Protein AF-A0A257R0J3-F1 (afdb_monomer)

Mean predicted aligned error: 4.58 Å

Solvent-accessible surface area (backbone atoms only — not comparable to full-atom values): 4726 Å² total; per-residue (Å²): 142,77,65,67,52,57,51,51,47,53,54,60,67,70,47,97,62,76,62,76,46,80,47,74,54,85,50,36,36,41,38,34,12,78,38,62,72,45,29,53,55,48,42,64,54,45,50,77,73,18,52,65,77,47,76,46,78,49,73,45,84,42,75,47,100,83,75,51,77,42,80,42,69,29,16,37,25,37,29,35,47,126

Sequence (82 aa):
MTAPIKKIQAILESIDLPRREIKCYGSQIMITCAGRQSAEKWAALVAKFARVRNVFETVDEVRTNGGAINYVPVWRVAGVIA

Radius of gyration: 13.57 Å; Cα contacts (8 Å, |Δi|>4): 148; chains: 1; bounding box: 31×28×36 Å

Foldseek 3Di:
DQPPQVVVQVVVVPDPAAFDDWDTDDQKTKTKHLDDVSLVVVLVVLVVFFAWPDKDKDWDWDQDPPRDTDTGIIIMIITGGD

Nearest PDB structures (foldseek):
  3toe-assembly1_B  TM=5.727E-01  e=6.560E-02  Methanothermobacter thermautotrophicus str. Delta H
  8xaq-assembly1_B  TM=5.545E-01  e=6.173E-02  Sulfolobus acidocaldarius DSM 639
  2z7c-assembly1_A  TM=5.462E-01  e=1.003E-01  Pyrococcus horikoshii
  1nfh-assembly1_B-2  TM=5.699E-01  e=9.442E-02  Archaeoglobus fulgidus
  2bky-assembly1_A  TM=4.851E-01  e=6.970E-02  Saccharolobus solfataricus P2

pLDDT: mean 90.35, std 9.54, range [40.5, 97.56]

Structure (mmCIF, N/CA/C/O backbone):
data_AF-A0A257R0J3-F1
#
_entry.id   AF-A0A257R0J3-F1
#
loop_
_atom_site.gro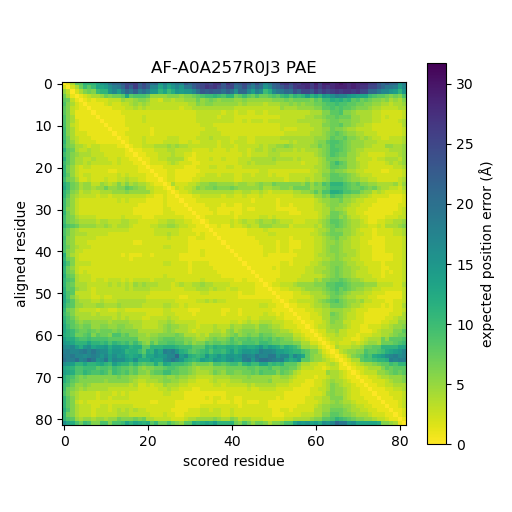up_PDB
_atom_site.id
_atom_site.type_symbol
_atom_site.label_atom_id
_atom_site.label_alt_id
_atom_site.label_comp_id
_atom_site.label_asym_id
_atom_site.label_entity_id
_atom_site.label_seq_id
_atom_site.pdbx_PDB_ins_code
_atom_site.Cartn_x
_atom_site.Cartn_y
_atom_site.Cartn_z
_atom_site.occupancy
_atom_site.B_iso_or_equiv
_atom_site.auth_seq_id
_atom_site.auth_comp_id
_atom_site.auth_asym_id
_atom_site.auth_atom_id
_atom_site.pdbx_PDB_model_num
ATOM 1 N N . MET A 1 1 ? -10.935 18.977 13.136 1.00 40.50 1 MET A N 1
ATOM 2 C CA . MET A 1 1 ? -10.752 17.536 13.423 1.00 40.50 1 MET A CA 1
ATOM 3 C C . MET A 1 1 ? -10.054 16.870 12.236 1.00 40.50 1 MET A C 1
ATOM 5 O O . MET A 1 1 ? -10.712 16.442 11.307 1.00 40.50 1 MET A O 1
ATOM 9 N N . THR A 1 2 ? -8.719 16.850 12.215 1.00 50.53 2 THR A N 1
ATOM 10 C CA . THR A 1 2 ? -7.880 16.31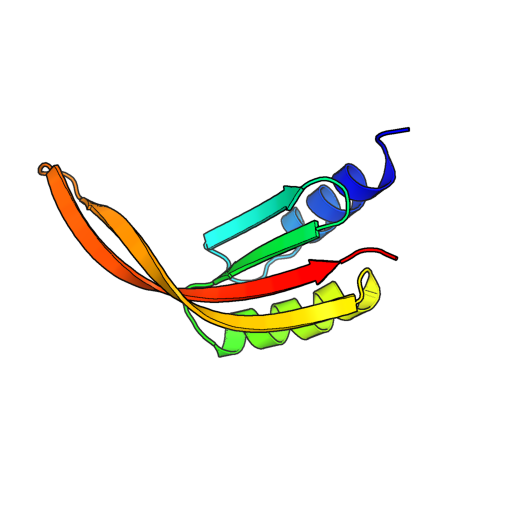3 11.109 1.00 50.53 2 THR A CA 1
ATOM 11 C C . THR A 1 2 ? -6.928 15.199 11.581 1.00 50.53 2 THR A C 1
ATOM 13 O O . THR A 1 2 ? -6.024 14.787 10.860 1.00 50.53 2 THR A O 1
ATOM 16 N N . ALA A 1 3 ? -7.112 14.714 12.812 1.00 60.59 3 ALA A N 1
ATOM 17 C CA . ALA A 1 3 ? -6.136 13.905 13.544 1.00 60.59 3 ALA A CA 1
ATOM 18 C C . ALA A 1 3 ? -6.105 12.384 13.246 1.00 60.59 3 ALA A C 1
ATOM 20 O O . ALA A 1 3 ? -5.016 11.822 13.340 1.00 60.59 3 ALA A O 1
ATOM 21 N N . PRO A 1 4 ? -7.208 11.684 12.900 1.00 77.06 4 PRO A N 1
ATOM 22 C CA . PRO A 1 4 ? -7.173 10.218 12.788 1.00 77.06 4 PRO A CA 1
ATOM 23 C C . PRO A 1 4 ? -6.410 9.715 11.559 1.00 77.06 4 PRO A C 1
ATOM 25 O O . PRO A 1 4 ? -5.541 8.855 11.676 1.00 77.06 4 PRO A O 1
ATOM 28 N N . ILE A 1 5 ? -6.678 10.296 10.385 1.00 85.38 5 ILE A N 1
ATOM 29 C CA . ILE A 1 5 ? -6.098 9.833 9.118 1.00 85.38 5 ILE A CA 1
ATOM 30 C C . ILE A 1 5 ? -4.582 10.032 9.064 1.00 85.38 5 ILE A C 1
ATOM 32 O O . ILE A 1 5 ? -3.861 9.140 8.633 1.00 85.38 5 ILE A O 1
ATOM 36 N N . LYS A 1 6 ? -4.081 11.165 9.576 1.00 85.62 6 LYS A N 1
ATOM 37 C CA . LYS A 1 6 ? -2.640 11.446 9.630 1.00 85.62 6 LYS A CA 1
ATOM 38 C C . LYS A 1 6 ? -1.904 10.472 10.550 1.00 85.62 6 LYS A C 1
ATOM 40 O O . LYS A 1 6 ? -0.791 10.069 10.236 1.00 85.62 6 LYS A O 1
ATOM 45 N N . LYS A 1 7 ? -2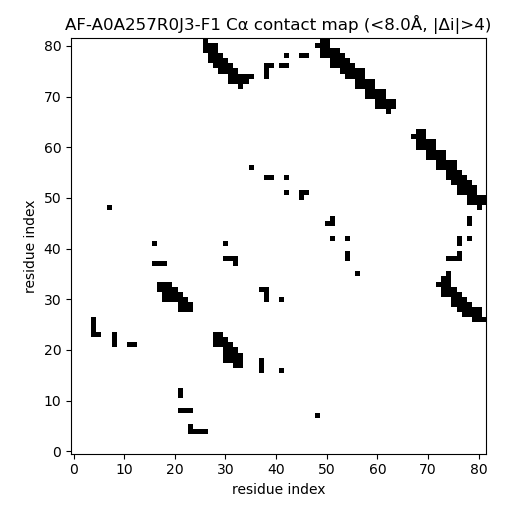.531 10.065 11.661 1.00 87.94 7 LYS A N 1
ATOM 46 C CA . LYS A 1 7 ? -1.980 9.034 12.553 1.00 87.94 7 LYS A CA 1
ATOM 47 C C . LYS A 1 7 ? -1.935 7.672 11.865 1.00 87.94 7 LYS A C 1
ATOM 49 O O . LYS A 1 7 ? -0.912 7.004 11.937 1.00 87.94 7 LYS A O 1
ATOM 54 N N . ILE A 1 8 ? -3.007 7.286 11.170 1.00 89.19 8 ILE A N 1
ATOM 55 C CA . ILE A 1 8 ? -3.043 6.034 10.401 1.00 89.19 8 ILE A CA 1
ATOM 56 C C . ILE A 1 8 ? -1.971 6.052 9.311 1.00 89.19 8 ILE A C 1
ATOM 58 O O . ILE A 1 8 ? -1.215 5.096 9.206 1.00 89.19 8 ILE A O 1
ATOM 62 N N . GLN A 1 9 ? -1.843 7.148 8.561 1.00 90.88 9 GLN A N 1
ATOM 63 C CA . GLN A 1 9 ? -0.801 7.293 7.548 1.00 90.88 9 GLN A CA 1
ATOM 64 C C . GLN A 1 9 ? 0.600 7.112 8.146 1.00 90.88 9 GLN A C 1
ATOM 66 O O . GLN A 1 9 ? 1.362 6.306 7.628 1.00 90.88 9 GLN A O 1
ATOM 71 N N . ALA A 1 10 ? 0.909 7.778 9.262 1.00 91.88 10 ALA A N 1
ATOM 72 C CA . ALA A 1 10 ? 2.205 7.640 9.927 1.00 91.88 10 ALA A CA 1
ATOM 73 C C . ALA A 1 10 ? 2.481 6.196 10.390 1.00 91.88 10 ALA A C 1
ATOM 75 O O . ALA A 1 10 ? 3.593 5.694 10.242 1.00 91.88 10 ALA A O 1
ATOM 76 N N . ILE A 1 11 ? 1.463 5.499 10.908 1.00 92.00 11 ILE A N 1
ATOM 77 C CA . ILE A 1 11 ? 1.573 4.081 11.282 1.00 92.00 11 ILE A CA 1
ATOM 78 C C . ILE A 1 11 ? 1.857 3.229 10.042 1.00 92.00 11 ILE A C 1
ATOM 80 O O . ILE A 1 11 ? 2.786 2.426 10.060 1.00 92.00 11 ILE A O 1
ATOM 84 N N . LEU A 1 12 ? 1.102 3.421 8.957 1.00 92.25 12 LEU A N 1
ATOM 85 C CA . LEU A 1 12 ? 1.310 2.697 7.703 1.00 92.25 12 LEU A CA 1
ATOM 86 C C . LEU A 1 12 ? 2.711 2.968 7.134 1.00 92.25 12 LEU A C 1
ATOM 88 O O . LEU A 1 12 ? 3.377 2.046 6.682 1.00 92.25 12 LEU A O 1
ATOM 92 N N . GLU A 1 13 ? 3.198 4.203 7.207 1.00 93.38 13 GLU A N 1
ATOM 93 C CA . GLU A 1 13 ? 4.540 4.575 6.754 1.00 93.38 13 GLU A CA 1
ATOM 94 C C . GLU A 1 13 ? 5.660 3.967 7.612 1.00 93.38 13 GLU A C 1
ATOM 96 O O . GLU A 1 13 ? 6.719 3.644 7.070 1.00 93.38 13 GLU A O 1
ATOM 101 N N . SER A 1 14 ? 5.423 3.754 8.911 1.00 93.44 14 SER A N 1
ATOM 102 C CA . SER A 1 14 ? 6.388 3.114 9.820 1.00 93.44 14 SER A CA 1
ATOM 103 C C . SER A 1 14 ? 6.554 1.605 9.613 1.00 93.44 14 SER A C 1
ATOM 105 O O . SER A 1 14 ? 7.482 1.010 10.156 1.00 93.44 14 SER A O 1
ATOM 107 N N . ILE A 1 15 ? 5.667 0.968 8.843 1.00 93.38 15 ILE A N 1
ATOM 108 C CA . ILE A 1 15 ? 5.713 -0.475 8.613 1.00 93.38 15 ILE A CA 1
ATOM 109 C C . ILE A 1 15 ? 6.690 -0.792 7.484 1.00 93.38 15 ILE A C 1
ATOM 111 O O . ILE A 1 15 ? 6.589 -0.263 6.371 1.00 93.38 15 ILE A O 1
ATOM 115 N N . ASP A 1 16 ? 7.597 -1.726 7.761 1.00 93.12 16 ASP A N 1
ATOM 116 C CA . ASP A 1 16 ? 8.550 -2.242 6.785 1.00 93.12 16 ASP A CA 1
ATOM 117 C C . ASP A 1 16 ? 7.906 -3.315 5.895 1.00 93.12 16 ASP A C 1
ATOM 119 O O . ASP A 1 16 ? 8.109 -4.522 6.032 1.00 93.12 16 ASP A O 1
ATOM 123 N N . LEU A 1 17 ? 7.028 -2.857 5.004 1.00 92.19 17 LEU A N 1
ATOM 124 C CA . LEU A 1 17 ? 6.449 -3.665 3.939 1.00 92.19 17 LEU A CA 1
ATOM 125 C C . LEU A 1 17 ? 6.718 -3.002 2.582 1.00 92.19 17 LEU A C 1
ATOM 127 O O . LEU A 1 17 ? 6.546 -1.781 2.453 1.00 92.19 17 LEU A O 1
ATOM 131 N N . PRO A 1 18 ? 7.061 -3.789 1.540 1.00 92.88 18 PRO A N 1
ATOM 132 C CA . PRO A 1 18 ? 7.293 -3.257 0.205 1.00 92.88 18 PRO A CA 1
ATOM 133 C C . PRO A 1 18 ? 6.075 -2.501 -0.324 1.00 92.88 18 PRO A C 1
ATOM 135 O O . PRO A 1 18 ? 4.958 -3.026 -0.376 1.00 92.88 18 PRO A O 1
ATOM 138 N N . ARG A 1 19 ? 6.303 -1.258 -0.738 1.00 94.06 19 ARG A N 1
ATOM 139 C CA . ARG A 1 19 ? 5.299 -0.347 -1.289 1.00 94.06 19 ARG A CA 1
ATOM 140 C C . ARG A 1 19 ? 5.977 0.656 -2.213 1.00 94.06 19 ARG A C 1
ATOM 142 O O . ARG A 1 19 ? 7.159 0.937 -2.056 1.00 94.06 19 ARG A O 1
ATOM 149 N N . ARG A 1 20 ? 5.215 1.200 -3.154 1.00 92.19 20 ARG A N 1
ATOM 150 C CA . ARG A 1 20 ? 5.621 2.351 -3.967 1.00 92.19 20 ARG A CA 1
ATOM 151 C C . ARG A 1 20 ? 5.143 3.648 -3.339 1.00 92.19 20 ARG A C 1
ATOM 153 O O . ARG A 1 20 ? 5.892 4.612 -3.281 1.00 92.19 20 ARG A O 1
ATOM 160 N N . GLU A 1 21 ? 3.903 3.659 -2.863 1.00 94.19 21 GLU A N 1
ATOM 161 C CA . GLU A 1 21 ? 3.273 4.871 -2.356 1.00 94.19 21 GLU A CA 1
ATOM 162 C C . GLU A 1 21 ? 2.183 4.536 -1.334 1.00 94.19 21 GLU A C 1
ATOM 164 O O . GLU A 1 21 ? 1.493 3.522 -1.465 1.00 94.19 21 GLU A O 1
ATOM 169 N N . ILE A 1 22 ? 2.021 5.403 -0.333 1.00 94.94 22 ILE A N 1
ATOM 170 C CA . ILE A 1 22 ? 0.856 5.438 0.556 1.00 94.94 22 ILE A CA 1
ATOM 171 C C . ILE A 1 22 ? 0.246 6.822 0.424 1.00 94.94 22 ILE A C 1
ATOM 173 O O . ILE A 1 22 ? 0.922 7.831 0.607 1.00 94.94 22 ILE A O 1
ATOM 177 N N . LYS A 1 23 ? -1.047 6.862 0.137 1.00 93.94 23 LYS A N 1
ATOM 178 C CA . LYS A 1 23 ? -1.829 8.086 0.043 1.00 93.94 23 LYS A CA 1
ATOM 179 C C . LYS A 1 23 ? -3.070 7.955 0.898 1.00 93.94 23 LYS A C 1
ATOM 181 O O . LYS A 1 23 ? -3.818 6.990 0.779 1.00 93.94 23 LYS A O 1
ATOM 186 N N . CYS A 1 24 ? -3.293 8.939 1.753 1.00 91.75 24 CYS A N 1
ATOM 187 C CA . CYS A 1 24 ? -4.459 8.989 2.617 1.00 91.75 24 CYS A CA 1
ATOM 188 C C . CYS A 1 24 ? -5.240 10.282 2.346 1.00 91.75 24 CYS A C 1
ATOM 190 O O . CYS A 1 24 ? -4.710 11.379 2.514 1.00 91.75 24 CYS A O 1
ATOM 192 N N . TYR A 1 25 ? -6.499 10.159 1.922 1.00 87.19 25 TYR A N 1
ATOM 193 C CA . TYR A 1 25 ? -7.356 11.270 1.503 1.00 87.19 25 TYR A CA 1
ATOM 194 C C . TYR A 1 25 ? -8.663 11.270 2.293 1.00 87.19 25 TYR A C 1
ATOM 196 O O . TYR A 1 25 ? -9.548 10.458 2.037 1.00 87.19 25 TYR A O 1
ATOM 204 N N . GLY A 1 26 ? -8.818 12.185 3.252 1.00 87.44 26 GLY A N 1
ATOM 205 C CA . GLY A 1 26 ? -10.021 12.222 4.090 1.00 87.44 26 GLY A CA 1
ATOM 206 C C . GLY A 1 26 ? -10.185 10.920 4.882 1.00 87.44 26 GLY A C 1
ATOM 207 O O . GLY A 1 26 ? -9.446 10.699 5.837 1.00 87.44 26 GLY A O 1
ATOM 208 N N . SER A 1 27 ? -11.129 10.064 4.479 1.00 89.81 27 SER A N 1
ATOM 209 C CA . SER A 1 27 ? -11.337 8.712 5.027 1.00 89.81 27 SER A CA 1
ATOM 210 C C . SER A 1 27 ? -10.781 7.586 4.145 1.00 89.81 27 SER A C 1
ATOM 212 O O . SER A 1 27 ? -10.847 6.422 4.530 1.00 89.81 27 SER A O 1
ATOM 214 N N . GLN A 1 28 ? -10.247 7.895 2.965 1.00 92.62 28 GLN A N 1
ATOM 215 C CA . GLN A 1 28 ? -9.731 6.909 2.020 1.00 92.62 28 GLN A CA 1
ATOM 216 C C . GLN A 1 28 ? -8.244 6.643 2.243 1.00 92.62 28 GLN A C 1
ATOM 218 O O . GLN A 1 28 ? -7.454 7.564 2.441 1.00 92.62 28 GLN A O 1
ATOM 223 N N . ILE A 1 29 ? -7.864 5.376 2.142 1.00 94.62 29 ILE A N 1
ATOM 224 C CA . ILE A 1 29 ? -6.484 4.900 2.141 1.00 94.62 29 ILE A CA 1
ATOM 225 C C . ILE A 1 29 ? -6.241 4.252 0.782 1.00 94.62 29 ILE A C 1
ATOM 227 O O . ILE A 1 29 ? -7.009 3.387 0.361 1.00 94.62 29 ILE A O 1
ATOM 231 N N . MET A 1 30 ? -5.172 4.657 0.110 1.00 96.12 30 MET A N 1
ATOM 232 C CA . MET A 1 30 ? -4.695 4.060 -1.128 1.00 96.12 30 MET A CA 1
ATOM 233 C C . MET A 1 30 ? -3.238 3.651 -0.942 1.00 96.12 30 MET A C 1
ATOM 235 O O . MET A 1 30 ? -2.391 4.490 -0.637 1.00 96.12 30 MET A O 1
ATOM 239 N N . ILE A 1 31 ? -2.943 2.368 -1.126 1.00 96.44 31 ILE A N 1
ATOM 240 C CA . ILE A 1 31 ? -1.569 1.857 -1.088 1.00 96.44 31 ILE A CA 1
ATOM 241 C C . ILE A 1 31 ? -1.240 1.266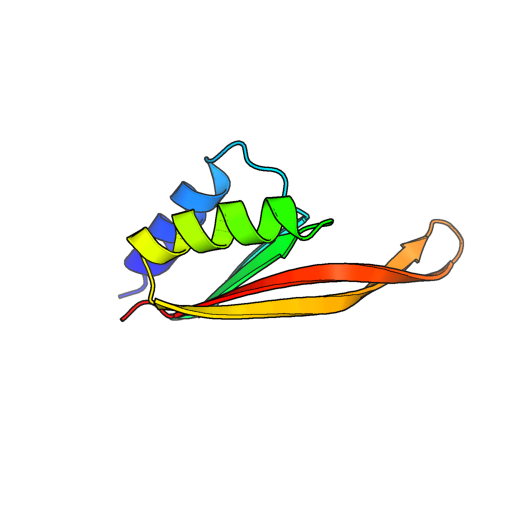 -2.447 1.00 96.44 31 ILE A C 1
ATOM 243 O O . ILE A 1 31 ? -1.966 0.400 -2.929 1.00 96.44 31 ILE A O 1
ATOM 247 N N . THR A 1 32 ? -0.146 1.726 -3.046 1.00 96.75 32 THR A N 1
ATOM 248 C CA . THR A 1 32 ? 0.345 1.247 -4.339 1.00 96.75 32 THR A CA 1
ATOM 249 C C . THR A 1 32 ? 1.546 0.336 -4.120 1.00 96.75 32 THR A C 1
ATOM 251 O O . THR A 1 32 ? 2.501 0.694 -3.429 1.00 96.75 32 THR A O 1
ATOM 254 N N . CYS A 1 33 ? 1.534 -0.837 -4.743 1.00 96.31 33 CYS A N 1
ATOM 255 C CA . CYS A 1 33 ? 2.559 -1.868 -4.644 1.00 96.31 33 CYS A CA 1
ATOM 256 C C . CYS A 1 33 ? 3.035 -2.295 -6.036 1.00 96.31 33 CYS A C 1
ATOM 258 O O . CYS A 1 33 ? 2.288 -2.240 -7.007 1.00 96.31 33 CYS A O 1
ATOM 260 N N . ALA A 1 34 ? 4.276 -2.775 -6.133 1.00 92.94 34 ALA A N 1
ATOM 261 C CA . ALA A 1 34 ? 4.816 -3.315 -7.384 1.00 92.94 34 ALA A CA 1
ATOM 262 C C . ALA A 1 34 ? 4.322 -4.739 -7.706 1.00 92.94 34 ALA A C 1
ATOM 264 O O . ALA A 1 34 ? 4.534 -5.217 -8.811 1.00 92.94 34 ALA A O 1
ATOM 265 N N . GLY A 1 35 ? 3.690 -5.430 -6.753 1.00 94.00 35 GLY A N 1
ATOM 266 C CA . GLY A 1 35 ? 3.245 -6.807 -6.940 1.00 94.00 35 GLY A CA 1
ATOM 267 C C . GLY A 1 35 ? 2.060 -7.176 -6.057 1.00 94.00 35 GLY A C 1
ATOM 268 O O . GLY A 1 35 ? 1.853 -6.594 -4.986 1.00 94.00 35 GLY A O 1
ATOM 269 N N . ARG A 1 36 ? 1.309 -8.181 -6.516 1.00 95.38 36 ARG A N 1
ATOM 270 C CA . ARG A 1 36 ? 0.080 -8.672 -5.884 1.00 95.38 36 ARG A CA 1
ATOM 271 C C . ARG A 1 36 ? 0.284 -9.126 -4.443 1.00 95.38 36 ARG A C 1
ATOM 273 O O . ARG A 1 36 ? -0.465 -8.718 -3.566 1.00 95.38 36 ARG A O 1
ATOM 280 N N . GLN A 1 37 ? 1.324 -9.918 -4.184 1.00 95.62 37 GLN A N 1
ATOM 281 C CA . GLN A 1 37 ? 1.583 -10.471 -2.851 1.00 95.62 37 GLN A CA 1
ATOM 282 C C . GLN A 1 37 ? 1.782 -9.368 -1.798 1.00 95.62 37 GLN A C 1
ATOM 284 O O . GLN A 1 37 ? 1.285 -9.472 -0.678 1.00 95.62 37 GLN A O 1
ATOM 289 N N . SER A 1 38 ? 2.487 -8.288 -2.150 1.00 95.56 38 SER A N 1
ATOM 290 C CA . SER A 1 38 ? 2.636 -7.129 -1.266 1.00 95.56 38 SER A CA 1
ATOM 291 C C . SER A 1 38 ? 1.300 -6.426 -1.045 1.00 95.56 38 SER A C 1
ATOM 293 O O . SER A 1 38 ? 0.980 -6.097 0.094 1.00 95.56 38 SER A O 1
ATOM 295 N N . ALA A 1 39 ? 0.498 -6.243 -2.098 1.00 96.62 39 ALA A N 1
ATOM 296 C CA . ALA A 1 39 ? -0.825 -5.635 -1.984 1.00 96.62 39 ALA A CA 1
ATOM 297 C C . ALA A 1 39 ? -1.769 -6.453 -1.087 1.00 96.62 39 ALA A C 1
ATOM 299 O O . ALA A 1 39 ? -2.472 -5.881 -0.262 1.00 96.62 39 ALA A O 1
ATOM 300 N N . GLU A 1 40 ? -1.741 -7.783 -1.165 1.00 96.94 40 GLU A N 1
ATOM 301 C CA . GLU A 1 40 ? -2.532 -8.656 -0.287 1.00 96.94 40 GLU A CA 1
ATOM 302 C C . GLU A 1 40 ? -2.097 -8.541 1.185 1.00 96.94 40 GLU A C 1
ATOM 304 O O . GLU A 1 40 ? -2.945 -8.420 2.073 1.00 96.94 40 GLU A O 1
ATOM 309 N N . LYS A 1 41 ? -0.784 -8.477 1.459 1.00 96.69 41 LYS A N 1
ATOM 310 C CA . LYS A 1 41 ? -0.264 -8.210 2.815 1.00 96.69 41 LYS A CA 1
ATOM 311 C C . LYS A 1 41 ? -0.728 -6.848 3.341 1.00 96.69 41 LYS A C 1
ATOM 313 O O . LYS A 1 41 ? -1.159 -6.745 4.490 1.00 96.69 41 LYS A O 1
ATOM 318 N N . TRP A 1 42 ? -0.685 -5.815 2.500 1.00 96.69 42 TRP A N 1
ATOM 319 C CA . TRP A 1 42 ? -1.194 -4.489 2.847 1.00 96.69 42 TRP A CA 1
ATOM 320 C C . TRP A 1 42 ? -2.701 -4.485 3.073 1.00 96.69 42 TRP A C 1
ATOM 322 O O . TRP A 1 42 ? -3.153 -3.858 4.023 1.00 96.69 42 TRP A O 1
ATOM 332 N N . ALA A 1 43 ? -3.480 -5.207 2.271 1.00 96.75 43 ALA A N 1
ATOM 333 C CA . ALA A 1 43 ? -4.920 -5.328 2.459 1.00 96.75 43 ALA A CA 1
ATOM 334 C C . ALA A 1 43 ? -5.259 -5.943 3.822 1.00 96.75 43 ALA A C 1
ATOM 336 O O . ALA A 1 43 ? -6.077 -5.388 4.555 1.00 96.75 43 ALA A O 1
ATOM 337 N N . ALA A 1 44 ? -4.573 -7.020 4.213 1.00 95.88 44 ALA A N 1
ATOM 338 C CA . ALA A 1 44 ? -4.744 -7.627 5.533 1.00 95.88 44 ALA A CA 1
ATOM 339 C C . ALA A 1 44 ? -4.404 -6.657 6.679 1.00 95.88 44 ALA A C 1
ATOM 341 O O . ALA A 1 44 ? -5.043 -6.680 7.732 1.00 95.88 44 ALA A O 1
ATOM 342 N N . LEU A 1 45 ? -3.414 -5.782 6.484 1.00 94.00 45 LEU A N 1
ATOM 343 C CA . LEU A 1 45 ? -3.034 -4.789 7.481 1.00 94.00 45 LEU A CA 1
ATOM 344 C C . LEU A 1 45 ? -4.013 -3.608 7.540 1.00 94.00 45 LEU A C 1
ATOM 346 O O . LEU A 1 45 ? -4.451 -3.227 8.623 1.00 94.00 45 LEU A O 1
ATOM 350 N N . VAL A 1 46 ? -4.397 -3.060 6.387 1.00 93.69 46 VAL A N 1
ATOM 351 C CA . VAL A 1 46 ? -5.382 -1.975 6.268 1.00 93.69 46 VAL A CA 1
ATOM 352 C C . VAL A 1 46 ? -6.730 -2.403 6.844 1.00 93.69 46 VAL A C 1
ATOM 354 O O . VAL A 1 46 ? -7.373 -1.594 7.507 1.00 93.69 46 VAL A O 1
ATOM 357 N N . ALA A 1 47 ? -7.113 -3.676 6.694 1.00 94.19 47 ALA A N 1
ATOM 358 C CA . ALA A 1 47 ? -8.333 -4.242 7.270 1.00 94.19 47 ALA A CA 1
ATOM 359 C C . ALA A 1 47 ? -8.444 -4.082 8.801 1.00 94.19 47 ALA A C 1
ATOM 361 O O . ALA A 1 47 ? -9.549 -4.116 9.335 1.00 94.19 47 ALA A O 1
ATOM 362 N N . LYS A 1 48 ? -7.325 -3.869 9.513 1.00 91.19 48 LYS A N 1
ATOM 363 C CA . LYS A 1 48 ? -7.320 -3.605 10.963 1.00 91.19 48 LYS A CA 1
ATOM 364 C C . LYS A 1 48 ? -7.783 -2.192 11.330 1.00 91.19 48 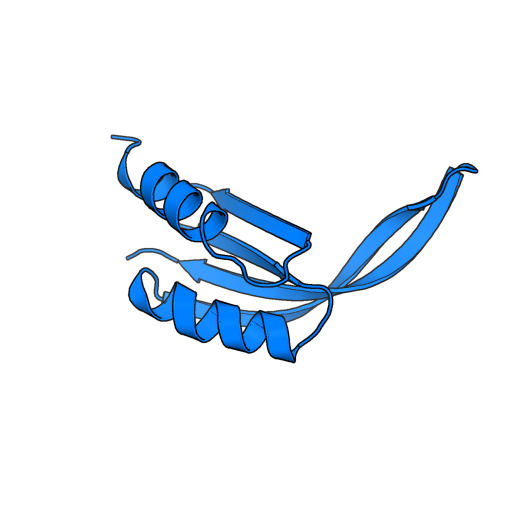LYS A C 1
ATOM 366 O O . LYS A 1 48 ? -8.169 -1.963 12.470 1.00 91.19 48 LYS A O 1
ATOM 371 N N . PHE A 1 49 ? -7.713 -1.252 10.389 1.00 86.56 49 PHE A N 1
ATOM 372 C CA . PHE A 1 49 ? -7.985 0.172 10.617 1.00 86.56 49 PHE A CA 1
ATOM 373 C C . PHE A 1 49 ? -9.142 0.704 9.764 1.00 86.56 49 PHE A C 1
ATOM 375 O O . PHE A 1 49 ? -9.732 1.731 10.087 1.00 86.56 49 PHE A O 1
ATOM 382 N N . ALA A 1 50 ? -9.434 0.042 8.646 1.00 91.25 50 ALA A N 1
ATOM 383 C CA . ALA A 1 50 ? -10.354 0.505 7.623 1.00 91.25 50 ALA A CA 1
ATOM 384 C C . ALA A 1 50 ? -11.012 -0.679 6.912 1.00 91.25 50 ALA A C 1
ATOM 386 O O . ALA A 1 50 ? -10.443 -1.763 6.801 1.00 91.25 50 ALA A O 1
ATOM 387 N N . ARG A 1 51 ? -12.192 -0.461 6.333 1.00 94.62 51 ARG A N 1
ATOM 388 C CA . ARG A 1 51 ? -12.814 -1.446 5.448 1.00 94.62 51 ARG A CA 1
ATOM 389 C C . ARG A 1 51 ? -12.089 -1.451 4.104 1.00 94.62 51 ARG A C 1
ATOM 391 O O . ARG A 1 51 ? -12.160 -0.468 3.364 1.00 94.62 51 ARG A O 1
ATOM 398 N N . VAL A 1 52 ? -11.452 -2.567 3.753 1.00 96.00 52 VAL A N 1
ATOM 399 C CA . VAL A 1 52 ? -10.886 -2.766 2.410 1.00 96.00 52 VAL A CA 1
ATOM 400 C C . VAL A 1 52 ? -12.029 -2.897 1.403 1.00 96.00 52 VAL A C 1
ATOM 402 O O . VAL A 1 52 ? -12.913 -3.740 1.546 1.00 96.00 52 VAL A O 1
ATOM 405 N N . ARG A 1 53 ? -12.039 -2.019 0.401 1.00 95.12 53 ARG A N 1
ATOM 406 C CA . ARG A 1 53 ? -13.021 -1.998 -0.688 1.00 95.12 53 ARG A CA 1
ATOM 407 C C . ARG A 1 53 ? -12.573 -2.850 -1.860 1.00 95.12 53 ARG A C 1
ATOM 409 O O . ARG A 1 53 ? -13.403 -3.547 -2.430 1.00 95.12 53 ARG A O 1
ATOM 416 N N . ASN A 1 54 ? -11.300 -2.747 -2.235 1.00 95.25 54 ASN A N 1
ATOM 417 C CA . ASN A 1 54 ? -10.777 -3.459 -3.391 1.00 95.25 54 ASN A CA 1
ATOM 418 C C . ASN A 1 54 ? -9.254 -3.638 -3.320 1.00 95.25 54 ASN A C 1
ATOM 420 O O . ASN A 1 54 ? -8.552 -2.816 -2.724 1.00 95.25 54 ASN A O 1
ATOM 424 N N . VAL A 1 55 ? -8.768 -4.686 -3.983 1.00 97.00 55 VAL A N 1
ATOM 425 C CA . VAL A 1 55 ? -7.359 -4.923 -4.309 1.00 97.00 55 VAL A CA 1
ATOM 426 C C . VAL A 1 55 ? -7.308 -5.237 -5.796 1.00 97.00 55 VAL A C 1
ATOM 428 O O . VAL A 1 55 ? -7.861 -6.245 -6.226 1.00 97.00 55 VAL A O 1
ATOM 431 N N . PHE A 1 56 ? -6.701 -4.360 -6.589 1.00 96.94 56 PHE A N 1
ATOM 432 C CA . PHE A 1 56 ? -6.797 -4.441 -8.045 1.00 96.94 56 PHE A CA 1
ATOM 433 C C . PHE A 1 56 ? -5.496 -4.044 -8.731 1.00 96.94 56 PHE A C 1
ATOM 435 O O . PHE A 1 56 ? -4.714 -3.247 -8.210 1.00 96.94 56 PHE A O 1
ATOM 442 N N . GLU A 1 57 ? -5.284 -4.608 -9.913 1.00 96.88 57 GLU A N 1
ATOM 443 C CA . GLU A 1 57 ? -4.186 -4.252 -10.800 1.00 96.88 57 GLU A CA 1
ATOM 444 C C . GLU A 1 57 ? -4.557 -3.035 -11.654 1.00 96.88 57 GLU A C 1
ATOM 446 O O . GLU A 1 57 ? -5.701 -2.867 -12.078 1.00 96.88 57 GLU A O 1
ATOM 451 N N . THR A 1 58 ? -3.585 -2.164 -11.887 1.00 95.50 58 THR A N 1
ATOM 452 C CA . THR A 1 58 ? -3.678 -1.003 -12.774 1.00 95.50 58 THR A CA 1
ATOM 453 C C . THR A 1 58 ? -2.295 -0.707 -13.339 1.00 95.50 58 THR A C 1
ATOM 455 O O . THR A 1 58 ? -1.308 -1.324 -12.952 1.00 95.50 58 THR A O 1
ATOM 458 N N . VAL A 1 59 ? -2.208 0.242 -14.258 1.00 93.75 59 VAL A N 1
ATOM 459 C CA . VAL A 1 59 ? -0.946 0.671 -14.853 1.00 93.75 59 VAL A CA 1
ATOM 460 C C . VAL A 1 59 ? -0.646 2.098 -14.409 1.00 93.75 59 VAL A C 1
ATOM 462 O O . VAL A 1 59 ? -1.535 2.949 -14.450 1.00 93.75 59 VAL A O 1
ATOM 465 N N . ASP A 1 60 ? 0.588 2.344 -13.973 1.00 92.00 60 ASP A N 1
ATOM 466 C CA . ASP A 1 60 ? 1.098 3.682 -13.670 1.00 92.00 60 ASP A CA 1
ATOM 467 C C . ASP A 1 60 ? 2.033 4.161 -14.784 1.00 92.00 60 ASP A C 1
ATOM 469 O O . ASP A 1 60 ? 2.829 3.392 -15.329 1.00 92.00 60 ASP A O 1
ATOM 473 N N .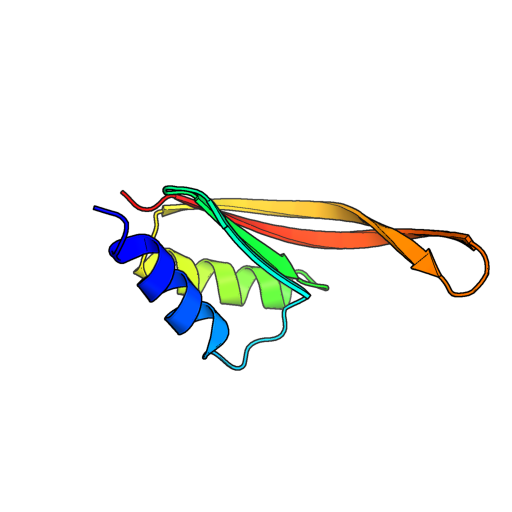 GLU A 1 61 ? 1.964 5.457 -15.080 1.00 91.62 61 GLU A N 1
ATOM 474 C CA . GLU A 1 61 ? 2.908 6.139 -15.959 1.00 91.62 61 GLU A CA 1
ATOM 475 C C . GLU A 1 61 ? 4.151 6.556 -15.174 1.00 91.62 61 GLU A C 1
ATOM 477 O O . GLU A 1 61 ? 4.074 7.286 -14.184 1.00 91.62 61 GLU A O 1
ATOM 482 N N . VAL A 1 62 ? 5.320 6.117 -15.633 1.00 86.81 62 VAL A N 1
ATOM 483 C CA . VAL A 1 62 ? 6.615 6.488 -15.063 1.00 86.81 62 VAL A CA 1
ATOM 484 C C . VAL A 1 62 ? 7.466 7.112 -16.157 1.00 86.81 62 VAL A C 1
ATOM 486 O O . VAL A 1 62 ? 7.762 6.480 -17.171 1.00 86.81 62 VAL A O 1
ATOM 489 N N . ARG A 1 63 ? 7.890 8.360 -15.947 1.00 85.19 63 ARG A N 1
ATOM 490 C CA . ARG A 1 63 ? 8.868 9.013 -16.823 1.00 85.19 63 ARG A CA 1
ATOM 491 C C . ARG A 1 63 ? 10.270 8.525 -16.494 1.00 85.19 63 ARG A C 1
ATOM 493 O O . ARG A 1 63 ? 10.702 8.613 -15.347 1.00 85.19 63 ARG A O 1
ATOM 500 N N . THR A 1 64 ? 10.991 8.052 -17.501 1.00 83.62 64 THR A N 1
ATOM 501 C CA . THR A 1 64 ? 12.409 7.697 -17.372 1.00 83.62 64 THR A CA 1
ATOM 502 C C . THR A 1 64 ? 13.315 8.877 -17.718 1.00 83.62 64 THR A C 1
ATOM 504 O O . THR A 1 64 ? 12.908 9.804 -18.424 1.00 83.62 64 THR A O 1
ATOM 507 N N . ASN A 1 65 ? 14.564 8.835 -17.242 1.00 73.38 65 ASN A N 1
ATOM 508 C CA . ASN A 1 65 ? 15.606 9.815 -17.568 1.00 73.38 65 ASN A CA 1
ATOM 509 C C . ASN A 1 65 ? 15.874 9.785 -19.083 1.00 73.38 65 ASN A C 1
ATOM 511 O O . ASN A 1 65 ? 16.541 8.886 -19.581 1.00 73.38 65 ASN A O 1
ATOM 515 N N . GLY A 1 66 ? 15.263 10.716 -19.817 1.00 79.38 66 GLY A N 1
ATOM 516 C CA . GLY A 1 66 ? 15.177 10.706 -21.283 1.00 79.38 66 GLY A CA 1
ATOM 517 C C . GL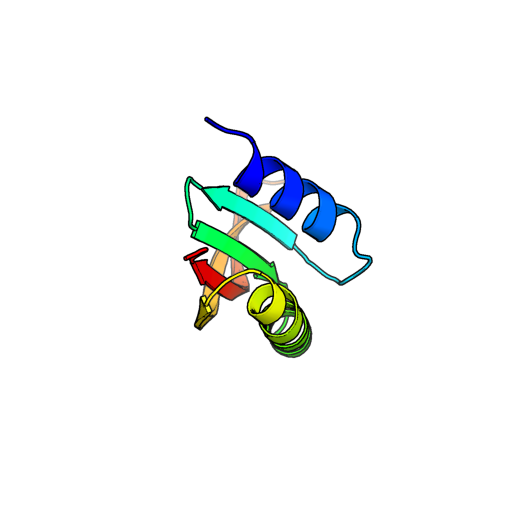Y A 1 66 ? 13.811 11.145 -21.824 1.00 79.38 66 GLY A C 1
ATOM 518 O O . GLY A 1 66 ? 13.660 11.322 -23.025 1.00 79.38 66 GLY A O 1
ATOM 519 N N . GLY A 1 67 ? 12.809 11.335 -20.955 1.00 81.50 67 GLY A N 1
ATOM 520 C CA . GLY A 1 67 ? 11.493 11.871 -21.328 1.00 81.50 67 GLY A CA 1
ATOM 521 C C . GLY A 1 67 ? 10.505 10.831 -21.861 1.00 81.50 67 GLY A C 1
ATOM 522 O O . GLY A 1 67 ? 9.329 11.148 -22.025 1.00 81.50 67 GLY A O 1
ATOM 523 N N . ALA A 1 68 ? 10.948 9.588 -22.070 1.00 86.12 68 ALA A N 1
ATOM 524 C CA . ALA A 1 68 ? 10.065 8.483 -22.418 1.00 86.12 68 ALA A CA 1
ATOM 525 C C . ALA A 1 68 ? 9.102 8.158 -21.263 1.00 86.12 68 ALA A C 1
ATOM 527 O O . ALA A 1 68 ? 9.488 8.142 -20.089 1.00 86.12 68 ALA A O 1
ATOM 528 N N . ILE A 1 69 ? 7.841 7.905 -21.615 1.00 89.38 69 ILE A N 1
ATOM 529 C CA . ILE A 1 69 ? 6.797 7.449 -20.696 1.00 89.38 69 ILE A CA 1
ATOM 530 C C . ILE A 1 69 ? 6.765 5.926 -20.774 1.00 89.38 69 ILE A C 1
ATOM 532 O O . ILE A 1 69 ? 6.580 5.363 -21.850 1.00 89.38 69 ILE A O 1
ATOM 536 N N . ASN A 1 70 ? 6.950 5.268 -19.634 1.00 89.75 70 ASN A N 1
ATOM 537 C CA . ASN A 1 70 ? 6.784 3.830 -19.494 1.00 89.75 70 ASN A CA 1
ATOM 538 C C . ASN A 1 70 ? 5.541 3.524 -18.668 1.00 89.75 70 ASN A C 1
ATOM 540 O O . ASN A 1 70 ? 5.217 4.228 -17.715 1.00 89.75 70 ASN A O 1
ATOM 544 N N . TYR A 1 71 ? 4.887 2.430 -19.025 1.00 91.00 71 TYR A N 1
ATOM 545 C CA . TYR A 1 71 ? 3.683 1.936 -18.383 1.00 91.00 71 TYR A CA 1
ATOM 546 C C . TYR A 1 71 ? 4.057 0.722 -17.542 1.00 91.00 71 TYR A C 1
ATOM 548 O O . TYR A 1 71 ? 4.475 -0.301 -18.083 1.00 91.00 71 TYR A O 1
ATOM 556 N N . VAL A 1 72 ? 3.959 0.839 -16.218 1.00 91.44 72 VAL A N 1
ATOM 557 C CA . VAL A 1 72 ? 4.321 -0.247 -15.298 1.00 91.44 72 VAL A CA 1
ATOM 558 C C . VAL A 1 72 ? 3.083 -0.783 -14.587 1.00 91.44 72 VAL A C 1
ATOM 560 O O . VAL A 1 72 ? 2.311 0.011 -14.044 1.00 91.44 72 VAL A O 1
ATOM 563 N N . PRO A 1 73 ? 2.879 -2.112 -14.552 1.00 93.19 73 PRO A N 1
ATOM 564 C CA . PRO A 1 73 ? 1.798 -2.689 -13.775 1.00 93.19 73 PRO A CA 1
ATOM 565 C C . PRO A 1 73 ? 2.052 -2.445 -12.286 1.00 93.19 73 PRO A C 1
ATOM 567 O O . PRO A 1 73 ? 3.173 -2.577 -11.781 1.00 93.19 73 PRO A O 1
ATOM 570 N N . VAL A 1 74 ? 0.996 -2.071 -11.580 1.00 95.88 74 VAL A N 1
ATOM 571 C CA . VAL A 1 74 ? 0.985 -1.843 -10.140 1.00 95.88 74 VAL A CA 1
ATOM 572 C C . VAL A 1 74 ? -0.289 -2.415 -9.539 1.00 95.88 74 VAL A C 1
ATOM 574 O O . VAL A 1 74 ? -1.332 -2.511 -10.179 1.00 95.88 74 VAL A O 1
ATOM 577 N N . TRP A 1 75 ? -0.211 -2.763 -8.265 1.00 97.56 75 TRP A N 1
ATOM 578 C CA . TRP A 1 75 ? -1.341 -3.245 -7.487 1.00 97.56 75 TRP A CA 1
ATOM 579 C C . TRP A 1 75 ? -1.750 -2.183 -6.480 1.00 97.56 75 TRP A C 1
ATOM 581 O O . TRP A 1 75 ? -0.905 -1.683 -5.739 1.00 97.56 75 TRP A O 1
ATOM 591 N N . ARG A 1 76 ? -3.035 -1.833 -6.443 1.00 97.25 76 ARG A N 1
ATOM 592 C CA . ARG A 1 76 ? -3.584 -0.837 -5.523 1.00 97.25 76 ARG A CA 1
ATOM 593 C C . ARG A 1 76 ? -4.524 -1.478 -4.515 1.00 97.25 76 ARG A C 1
ATOM 595 O O . ARG A 1 76 ? -5.361 -2.305 -4.867 1.00 97.25 76 ARG A O 1
ATOM 602 N N . VAL A 1 77 ? -4.398 -1.054 -3.262 1.00 97.50 77 VAL A N 1
ATOM 603 C CA . VAL A 1 77 ? -5.295 -1.403 -2.156 1.00 97.50 77 VAL A CA 1
ATOM 604 C C . VAL A 1 77 ? -6.104 -0.168 -1.796 1.00 97.50 77 VAL A C 1
ATOM 606 O O . VAL A 1 77 ? -5.530 0.831 -1.367 1.00 97.50 77 VAL A O 1
ATOM 609 N N . ALA A 1 78 ? -7.424 -0.247 -1.942 1.00 96.00 78 ALA A N 1
ATOM 610 C CA . ALA A 1 78 ? -8.345 0.822 -1.575 1.00 96.00 78 ALA A CA 1
ATOM 611 C C . ALA A 1 78 ? -9.058 0.478 -0.261 1.00 96.00 78 ALA A C 1
ATOM 613 O O . ALA A 1 78 ? -9.801 -0.503 -0.192 1.00 96.00 78 ALA A O 1
ATOM 614 N N . GLY A 1 79 ? -8.859 1.293 0.773 1.00 95.06 79 GLY A N 1
ATOM 615 C CA . GLY A 1 79 ? -9.521 1.192 2.074 1.00 95.06 79 GLY A CA 1
ATOM 616 C C . GLY A 1 79 ? -10.319 2.450 2.413 1.00 95.06 79 GLY A C 1
ATOM 617 O O . GLY A 1 79 ? -9.993 3.539 1.947 1.00 95.06 79 GLY A O 1
ATOM 618 N N . VAL A 1 80 ? -11.368 2.308 3.223 1.00 93.50 80 VAL A N 1
ATOM 619 C CA . VAL A 1 80 ? -12.155 3.432 3.758 1.00 93.50 8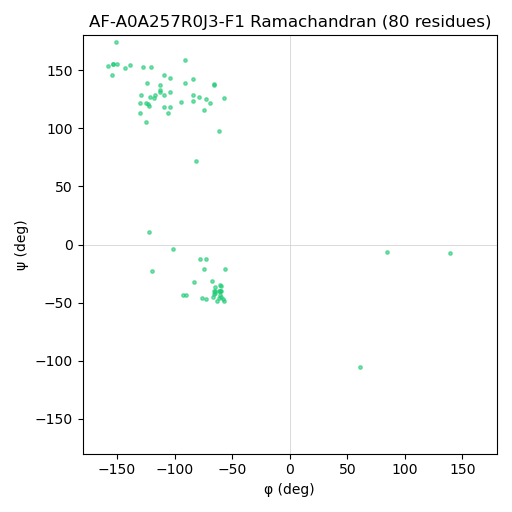0 VAL A CA 1
ATOM 620 C C . VAL A 1 80 ? -12.303 3.272 5.268 1.00 93.50 80 VAL A C 1
ATOM 622 O O . VAL A 1 80 ? -12.801 2.246 5.731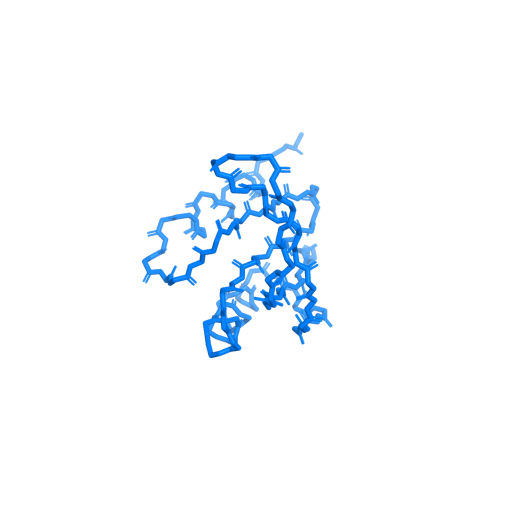 1.00 93.50 80 VAL A O 1
ATOM 625 N N . ILE A 1 81 ? -11.854 4.268 6.026 1.00 86.81 81 ILE A N 1
ATOM 626 C CA . ILE A 1 81 ? -12.019 4.347 7.480 1.00 86.81 81 ILE A CA 1
ATOM 627 C C . ILE A 1 81 ? -13.485 4.678 7.763 1.00 86.81 81 ILE A C 1
ATOM 629 O O . ILE A 1 81 ? -14.018 5.626 7.180 1.00 86.81 81 ILE A O 1
ATOM 633 N N . ALA A 1 82 ? -14.124 3.844 8.582 1.00 69.38 82 ALA A N 1
ATOM 634 C CA . ALA A 1 82 ? -15.515 4.005 9.001 1.00 69.38 82 ALA A CA 1
ATOM 635 C C . ALA A 1 82 ? -15.642 5.018 10.144 1.00 69.38 82 ALA A C 1
ATOM 637 O O . ALA A 1 82 ? -14.688 5.110 10.952 1.00 69.38 82 ALA A O 1
#

Secondary structure (DSSP, 8-state):
--HHHHHHHHHHHHS----SEEEEETTEEEEEESSHHHHHHHHHHHTTTSEEEEEEEEEEEEE-TTS-EEEEEEEEEEEE--